Protein AF-A0A524F3Z8-F1 (afdb_monomer)

Radius of gyration: 13.51 Å; Cα contacts (8 Å, |Δi|>4): 185; chains: 1; bounding box: 31×30×32 Å

Secondary structure (DSSP, 8-state):
-PPEEEEEEEEEHHHHTTS-HHHHHHHHHHHHHHHHHHTTSS--HHHHHHHHHTT-EEEEEE-HHHHHHHTT-HHHHHHHHHHHHHHHH-----S--EEEEE-TTT-TTSS-EEEEEEE--

Nearest PDB structures (foldseek):
  1xty-assembly2_D  TM=4.668E-01  e=2.433E-01  Saccharolobus solfataricus P2
  2zv3-assembly4_G  TM=4.493E-01  e=2.956E-01  Methanocaldococcus jannaschii DSM 2661
  2zv3-assembly1_A  TM=4.998E-01  e=1.230E+00  Methanocaldococcus jannaschii DSM 2661
  4poo-assembly1_A  TM=2.602E-01  e=3.049E+00  Bacillus spizizenii str. W23

Sequence (121 aa):
MKEPIALILMMNKSEIGDKNILEAFQPYMVDAVKSLVEEGYIKTKDQFDKILDGGFVQAIRMEDADFKKLESDDDLVGATAMDVYKANYQLEPNEDVDILHYPKETAPWGFALFLAVMYSI

Solvent-accessible surface area (backbone atoms only — not comparable to full-atom values): 6846 Å² total; per-residue (Å²): 130,77,45,65,53,32,39,35,38,41,31,39,31,83,64,56,57,90,60,59,60,66,72,64,40,51,86,4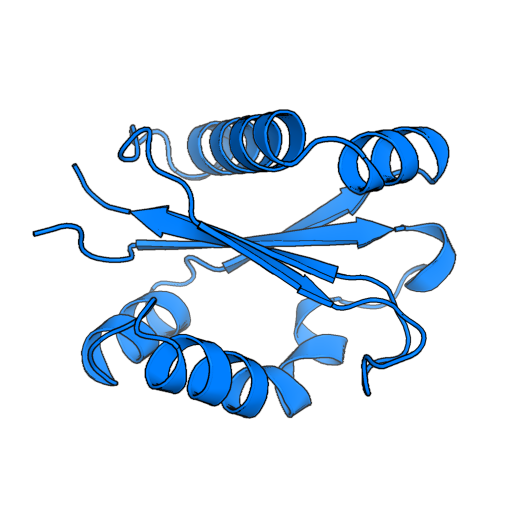7,47,68,57,58,46,49,50,37,35,77,74,57,78,39,88,47,69,68,52,50,49,48,25,62,77,66,62,32,64,46,78,48,74,30,56,61,78,59,40,60,54,41,79,78,30,66,68,57,44,43,53,52,41,50,52,55,46,38,74,75,66,78,54,81,61,33,89,68,56,50,76,44,82,37,54,38,93,77,30,94,78,61,39,42,37,40,42,32,41,37,20,42,110

pLDDT: mean 81.83, std 9.48, range [58.59, 93.81]

Structure (mmCIF, N/CA/C/O backbone):
data_AF-A0A524F3Z8-F1
#
_entry.id   AF-A0A524F3Z8-F1
#
loop_
_atom_site.group_PDB
_atom_site.id
_atom_site.type_symbol
_atom_site.label_atom_id
_atom_site.label_alt_id
_atom_site.label_comp_id
_atom_site.label_asym_id
_atom_site.label_entity_id
_atom_site.label_seq_id
_atom_site.pdbx_PDB_ins_code
_atom_site.Cartn_x
_atom_site.Cartn_y
_atom_site.Cartn_z
_atom_site.occupancy
_atom_site.B_iso_or_equiv
_atom_site.auth_seq_id
_atom_site.auth_comp_id
_atom_site.auth_asym_id
_atom_site.auth_atom_id
_atom_site.pdbx_PDB_model_num
ATOM 1 N N . MET A 1 1 ? -9.718 12.187 16.245 1.00 58.59 1 MET A N 1
ATOM 2 C CA . MET A 1 1 ? -9.068 10.856 16.255 1.00 58.59 1 MET A CA 1
ATOM 3 C C . MET A 1 1 ? -9.092 10.414 14.808 1.00 58.59 1 MET A C 1
ATOM 5 O O . MET A 1 1 ? -10.178 10.448 14.254 1.00 58.59 1 MET A O 1
ATOM 9 N N . LYS A 1 2 ? -7.940 10.132 14.194 1.00 69.25 2 LYS A N 1
ATOM 10 C CA . LYS A 1 2 ? -7.860 9.795 12.766 1.00 69.25 2 LYS A CA 1
ATOM 11 C C . LYS A 1 2 ? -8.586 8.469 12.515 1.00 69.25 2 LYS A C 1
ATOM 13 O O . LYS A 1 2 ? -8.265 7.484 13.181 1.00 69.25 2 LYS A O 1
ATOM 18 N N . GLU A 1 3 ? -9.584 8.454 11.636 1.00 76.19 3 GLU A N 1
ATOM 19 C CA . GLU A 1 3 ? -10.278 7.228 11.219 1.00 76.19 3 GLU A CA 1
ATOM 20 C C . GLU A 1 3 ? -9.684 6.790 9.876 1.00 76.19 3 GLU A C 1
ATOM 22 O O . GLU A 1 3 ? -9.604 7.624 8.976 1.00 76.19 3 GLU A O 1
ATOM 27 N N . PRO A 1 4 ? -9.202 5.545 9.723 1.00 79.69 4 PRO A N 1
ATOM 28 C CA . PRO A 1 4 ? -8.682 5.085 8.443 1.00 79.69 4 PRO A CA 1
ATOM 29 C C . PRO A 1 4 ? -9.844 4.965 7.446 1.00 79.69 4 PRO A C 1
ATOM 31 O O . PRO A 1 4 ? -10.894 4.410 7.772 1.00 79.69 4 PRO A O 1
ATOM 34 N N . ILE A 1 5 ? -9.667 5.521 6.249 1.00 81.44 5 ILE A N 1
ATOM 35 C CA . ILE A 1 5 ? -10.723 5.655 5.233 1.00 81.44 5 ILE A CA 1
ATOM 36 C C . ILE A 1 5 ? -10.420 4.915 3.935 1.00 81.44 5 ILE A C 1
ATOM 38 O O . ILE A 1 5 ? -11.354 4.578 3.217 1.00 81.44 5 ILE A O 1
ATOM 42 N N . ALA A 1 6 ? -9.148 4.662 3.615 1.00 85.81 6 ALA A N 1
ATOM 43 C CA . ALA A 1 6 ? -8.763 3.988 2.379 1.00 85.81 6 ALA A CA 1
ATOM 44 C C . ALA A 1 6 ? -7.405 3.301 2.488 1.00 85.81 6 ALA A C 1
ATOM 46 O O . ALA A 1 6 ? -6.567 3.683 3.306 1.00 85.81 6 ALA A O 1
ATOM 47 N N . LEU A 1 7 ? -7.189 2.325 1.606 1.00 87.62 7 LEU A N 1
ATOM 48 C CA . LEU A 1 7 ? -5.899 1.681 1.387 1.00 87.62 7 LEU A CA 1
ATOM 49 C C . LEU A 1 7 ? -5.448 1.930 -0.046 1.00 87.62 7 LEU A C 1
ATOM 51 O O . LEU A 1 7 ? -6.186 1.646 -0.992 1.00 87.62 7 LEU A O 1
ATOM 55 N N . ILE A 1 8 ? -4.222 2.415 -0.206 1.00 90.50 8 ILE A N 1
ATOM 56 C CA . ILE A 1 8 ? -3.576 2.540 -1.509 1.00 90.50 8 ILE A CA 1
ATOM 57 C C . ILE A 1 8 ? -2.440 1.525 -1.582 1.00 90.50 8 ILE A C 1
ATOM 59 O O . ILE A 1 8 ? -1.482 1.576 -0.817 1.00 90.50 8 ILE A O 1
ATOM 63 N N . LEU A 1 9 ? -2.574 0.587 -2.510 1.00 91.75 9 LEU A N 1
ATOM 64 C CA . LEU A 1 9 ? -1.633 -0.489 -2.768 1.00 91.75 9 LEU A CA 1
ATOM 65 C C . LEU A 1 9 ? -0.750 -0.095 -3.956 1.00 91.75 9 LEU A C 1
ATOM 67 O O . LEU A 1 9 ? -1.254 0.114 -5.062 1.00 91.75 9 LEU A O 1
ATOM 71 N N . MET A 1 10 ? 0.561 -0.022 -3.753 1.00 93.44 10 MET A N 1
ATOM 72 C CA . MET A 1 10 ? 1.540 0.328 -4.786 1.00 93.44 10 MET A CA 1
ATOM 73 C C . MET A 1 10 ? 2.503 -0.833 -4.993 1.00 93.44 10 MET A C 1
ATOM 75 O O . MET A 1 10 ? 3.061 -1.360 -4.033 1.00 93.44 10 MET A O 1
ATOM 79 N N . MET A 1 11 ? 2.696 -1.243 -6.245 1.00 92.88 11 MET A N 1
ATOM 80 C CA . MET A 1 11 ? 3.559 -2.379 -6.575 1.00 92.88 11 MET A CA 1
ATOM 81 C C . MET A 1 11 ? 4.262 -2.221 -7.911 1.00 92.88 11 MET A C 1
ATOM 83 O O . MET A 1 11 ? 3.818 -1.493 -8.807 1.00 92.88 11 MET A O 1
ATOM 87 N N . ASN A 1 12 ? 5.337 -2.985 -8.052 1.00 92.06 12 ASN A N 1
ATOM 88 C CA . ASN A 1 12 ? 6.099 -3.054 -9.276 1.00 92.06 12 ASN A CA 1
ATOM 89 C C . ASN A 1 12 ? 5.374 -3.901 -10.343 1.00 92.06 12 ASN A C 1
ATOM 91 O O . ASN A 1 12 ? 5.083 -5.087 -10.157 1.00 92.06 12 ASN A O 1
ATOM 95 N N . LYS A 1 13 ? 5.123 -3.289 -11.503 1.00 90.62 13 LYS A N 1
ATOM 96 C CA . LYS A 1 13 ? 4.488 -3.913 -12.664 1.00 90.62 13 LYS A CA 1
ATOM 97 C C . LYS A 1 13 ? 5.259 -5.121 -13.198 1.00 90.62 13 LYS A C 1
ATOM 99 O O . LYS A 1 13 ? 4.613 -6.087 -13.601 1.00 90.62 13 LYS A O 1
ATOM 104 N N . SER A 1 14 ? 6.594 -5.106 -13.207 1.00 90.88 14 SER A N 1
ATOM 105 C CA . SER A 1 14 ? 7.378 -6.241 -13.726 1.00 90.88 14 SER A CA 1
ATOM 106 C C . SER A 1 14 ? 7.253 -7.496 -12.862 1.00 90.88 14 SER A C 1
ATOM 108 O O . SER A 1 14 ? 7.400 -8.607 -13.369 1.00 90.88 14 SER A O 1
ATOM 110 N N . GLU A 1 15 ? 6.932 -7.338 -11.577 1.00 88.31 15 GLU A N 1
ATOM 111 C CA . GLU A 1 15 ? 6.780 -8.454 -10.646 1.00 88.31 15 GLU A CA 1
ATOM 112 C C . GLU A 1 15 ? 5.392 -9.091 -10.712 1.00 88.31 15 GLU A C 1
ATOM 114 O O . GLU A 1 15 ? 5.267 -10.317 -10.658 1.00 88.31 15 GLU A O 1
ATOM 119 N N . ILE A 1 16 ? 4.348 -8.270 -10.856 1.00 84.38 16 ILE A N 1
ATOM 120 C CA . ILE A 1 16 ? 2.958 -8.740 -10.901 1.00 84.38 16 ILE A CA 1
ATOM 121 C C . ILE A 1 16 ? 2.483 -9.102 -12.314 1.00 84.38 16 ILE A C 1
ATOM 123 O O . ILE A 1 16 ? 1.610 -9.962 -12.478 1.00 84.38 16 ILE A O 1
ATOM 127 N N . GLY A 1 17 ? 3.064 -8.478 -13.342 1.00 83.56 17 GLY A N 1
ATOM 128 C CA . GLY A 1 17 ? 2.654 -8.621 -14.735 1.00 83.56 17 GLY A CA 1
ATOM 129 C C . GLY A 1 17 ? 1.202 -8.189 -14.967 1.00 83.56 17 GLY A C 1
ATOM 130 O O . GLY A 1 17 ? 0.744 -7.152 -14.478 1.00 83.56 17 GLY A O 1
ATOM 131 N N . ASP A 1 18 ? 0.462 -9.016 -15.705 1.00 82.19 18 ASP A N 1
ATOM 132 C CA . ASP A 1 18 ? -0.940 -8.759 -16.062 1.00 82.19 18 ASP A CA 1
ATOM 133 C C . ASP A 1 18 ? -1.951 -9.283 -15.027 1.00 82.19 18 ASP A C 1
ATOM 135 O O . ASP A 1 18 ? -3.160 -9.207 -15.251 1.00 82.19 18 ASP A O 1
ATOM 139 N N . LYS A 1 19 ? -1.486 -9.820 -13.891 1.00 81.00 19 LYS A N 1
ATOM 140 C CA . LYS A 1 19 ? -2.371 -10.367 -12.853 1.00 81.00 19 LYS A CA 1
ATOM 141 C C . LYS A 1 19 ? -3.269 -9.280 -12.256 1.00 81.00 19 LYS A C 1
ATOM 143 O O . LYS A 1 19 ? -2.842 -8.141 -12.052 1.00 81.00 19 LYS A O 1
A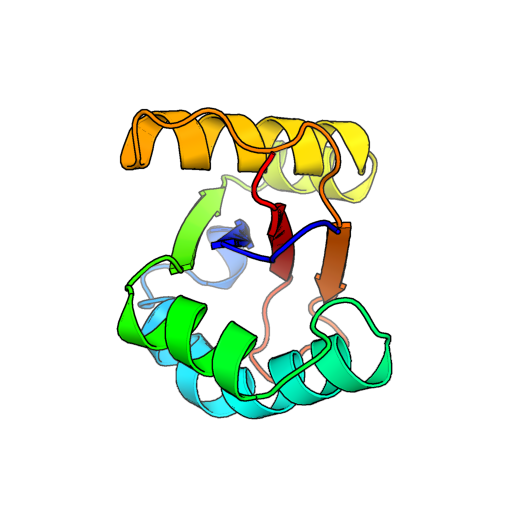TOM 148 N N . ASN A 1 20 ? -4.500 -9.660 -11.908 1.00 82.12 20 ASN A N 1
ATOM 149 C CA . ASN A 1 20 ? -5.363 -8.827 -11.080 1.00 82.12 20 ASN A CA 1
ATOM 150 C C . ASN A 1 20 ? -4.810 -8.807 -9.648 1.00 82.12 20 ASN A C 1
ATOM 152 O O . ASN A 1 20 ? -4.724 -9.838 -8.983 1.00 82.12 20 ASN A O 1
ATOM 156 N N . ILE A 1 21 ? -4.420 -7.619 -9.193 1.00 80.12 21 ILE A N 1
ATOM 157 C CA . ILE A 1 21 ? -3.778 -7.403 -7.896 1.00 80.12 21 ILE A CA 1
ATOM 158 C C . ILE A 1 21 ? -4.705 -7.778 -6.757 1.00 80.12 21 ILE A C 1
ATOM 160 O O . ILE A 1 21 ? -4.284 -8.454 -5.824 1.00 80.12 21 ILE A O 1
ATOM 164 N N . LEU A 1 22 ? -5.961 -7.339 -6.833 1.00 78.19 22 LEU A N 1
ATOM 165 C CA . LEU A 1 22 ? -6.915 -7.579 -5.764 1.00 78.19 22 LEU A CA 1
ATOM 166 C C . LEU A 1 22 ? -7.174 -9.074 -5.632 1.00 78.19 22 LEU A C 1
ATOM 168 O O . LEU A 1 22 ? -7.161 -9.570 -4.519 1.00 78.19 22 LEU A O 1
ATOM 172 N N . GLU A 1 23 ? -7.284 -9.811 -6.738 1.00 80.69 23 GLU A N 1
ATOM 173 C CA . GLU A 1 23 ? -7.410 -11.276 -6.711 1.00 80.69 23 GLU A CA 1
ATOM 174 C C . GLU A 1 23 ? -6.146 -11.968 -6.178 1.00 80.69 23 GLU A C 1
ATOM 176 O O . GLU A 1 23 ? -6.244 -12.917 -5.404 1.00 80.69 23 GLU A O 1
ATOM 181 N N . ALA A 1 24 ? -4.954 -11.495 -6.559 1.00 79.94 24 ALA A N 1
ATOM 182 C CA . ALA A 1 24 ? -3.687 -12.062 -6.092 1.00 79.94 24 ALA A CA 1
ATOM 183 C C . ALA A 1 24 ? -3.439 -11.797 -4.597 1.00 79.94 24 ALA A C 1
ATOM 185 O O . ALA A 1 24 ? -2.863 -12.635 -3.905 1.00 79.94 24 ALA A O 1
ATOM 186 N N . PHE A 1 25 ? -3.876 -10.639 -4.104 1.00 80.69 25 PHE A N 1
ATOM 187 C CA . PHE A 1 25 ? -3.695 -10.205 -2.724 1.00 80.69 25 PHE A CA 1
ATOM 188 C C . PHE A 1 25 ? -4.842 -10.641 -1.800 1.00 80.69 25 PHE A C 1
ATOM 190 O O . PHE A 1 25 ? -4.620 -10.821 -0.606 1.00 80.69 25 PHE A O 1
ATOM 197 N N . GLN A 1 26 ? -6.049 -10.872 -2.329 1.00 78.19 26 GLN A N 1
ATOM 198 C CA . GLN A 1 26 ? -7.249 -11.232 -1.561 1.00 78.19 26 GLN A CA 1
ATOM 199 C C . GLN A 1 26 ? -7.024 -12.358 -0.536 1.00 78.19 26 GLN A C 1
ATOM 201 O O . GLN A 1 26 ? -7.480 -12.192 0.597 1.00 78.19 26 GLN A O 1
ATOM 206 N N . PRO A 1 27 ? -6.311 -13.463 -0.846 1.00 82.56 27 PRO A N 1
ATOM 207 C CA . PRO A 1 27 ? -6.082 -14.529 0.131 1.00 82.56 27 PRO A CA 1
ATOM 208 C C . PRO A 1 27 ? -5.270 -14.081 1.354 1.00 82.56 27 PRO A C 1
ATOM 210 O O . PRO A 1 27 ? -5.388 -14.681 2.417 1.00 82.56 27 PRO A O 1
ATOM 213 N N . TYR A 1 28 ? -4.457 -13.033 1.202 1.00 80.00 28 TYR A N 1
ATOM 214 C CA . TYR A 1 28 ? -3.521 -12.524 2.207 1.00 80.00 28 TYR A CA 1
ATOM 215 C C . TYR A 1 28 ? -4.016 -11.251 2.893 1.00 80.00 28 TYR A C 1
ATOM 217 O O . TYR A 1 28 ? -3.482 -10.855 3.926 1.00 80.00 28 TYR A O 1
ATOM 225 N N . MET A 1 29 ? -5.052 -10.623 2.336 1.00 75.06 29 MET A N 1
ATOM 226 C CA . MET A 1 29 ? -5.608 -9.360 2.808 1.00 75.06 29 MET A CA 1
ATOM 227 C C . MET A 1 29 ? -6.001 -9.429 4.285 1.00 75.06 29 MET A C 1
ATOM 229 O O . MET A 1 29 ? -5.664 -8.534 5.047 1.00 75.06 29 MET A O 1
ATOM 233 N N . VAL A 1 30 ? -6.633 -10.525 4.715 1.00 70.50 30 VAL A N 1
ATOM 234 C CA . VAL A 1 30 ? -7.026 -10.726 6.119 1.00 70.50 30 VAL A CA 1
ATOM 235 C C . VAL A 1 30 ? -5.817 -10.744 7.060 1.00 70.50 30 VAL A C 1
ATOM 237 O O . VAL A 1 30 ? -5.905 -10.215 8.164 1.00 70.50 30 VAL A O 1
ATOM 240 N N . ASP A 1 31 ? -4.694 -11.333 6.651 1.00 73.81 31 ASP A N 1
ATOM 241 C CA . ASP A 1 31 ? -3.505 -11.434 7.502 1.00 73.81 31 ASP A CA 1
ATOM 242 C C . ASP A 1 31 ? -2.701 -10.131 7.517 1.00 73.81 31 ASP A C 1
ATOM 244 O O . ASP A 1 31 ? -2.329 -9.675 8.595 1.00 73.81 31 ASP A O 1
ATOM 248 N N . ALA A 1 32 ? -2.542 -9.466 6.367 1.00 71.88 32 ALA A N 1
ATOM 249 C CA . ALA A 1 32 ? -1.962 -8.120 6.302 1.00 71.88 32 ALA A CA 1
ATOM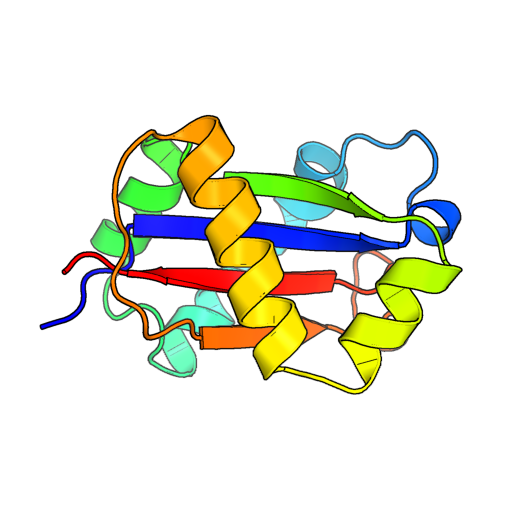 250 C C . ALA A 1 32 ? -2.730 -7.130 7.195 1.00 71.88 32 ALA A C 1
ATOM 252 O O . ALA A 1 32 ? -2.161 -6.247 7.831 1.00 71.88 32 ALA A O 1
ATOM 253 N N . VAL A 1 33 ? -4.041 -7.327 7.296 1.00 68.12 33 VAL A N 1
ATOM 254 C CA . VAL A 1 33 ? -4.926 -6.506 8.116 1.00 68.12 33 VAL A CA 1
ATOM 255 C C . VAL A 1 33 ? -4.819 -6.826 9.592 1.00 68.12 33 VAL A C 1
ATOM 257 O O . VAL A 1 33 ? -4.859 -5.911 10.408 1.00 68.12 33 VAL A O 1
ATOM 260 N N . LYS A 1 34 ? -4.661 -8.096 9.969 1.00 66.50 34 LYS A N 1
ATOM 261 C CA . LYS A 1 34 ? -4.340 -8.419 11.363 1.00 66.50 34 LYS A CA 1
ATOM 262 C C . LYS A 1 34 ? -3.049 -7.730 11.781 1.00 66.50 34 LYS A C 1
ATOM 264 O O . LYS A 1 34 ? -3.043 -7.142 12.852 1.00 66.50 34 LYS A O 1
ATOM 269 N N . SER A 1 35 ? -2.028 -7.709 10.921 1.00 70.94 35 SER A N 1
ATOM 270 C CA . SER A 1 35 ? -0.794 -6.959 11.187 1.00 70.94 35 SER A CA 1
ATOM 271 C C . SER A 1 35 ? -1.063 -5.460 11.356 1.00 70.94 35 SER A C 1
ATOM 273 O O . SER A 1 35 ? -0.649 -4.887 12.356 1.00 70.94 35 SER A O 1
ATOM 275 N N . LEU A 1 36 ? -1.862 -4.844 10.474 1.00 69.81 36 LEU A N 1
ATOM 276 C CA . LEU A 1 36 ? -2.295 -3.442 10.617 1.00 69.81 36 LEU A CA 1
ATOM 277 C C . LEU A 1 36 ? -3.012 -3.163 11.950 1.00 69.81 36 LEU A C 1
ATOM 279 O O . LEU A 1 36 ? -2.870 -2.081 12.522 1.00 69.81 36 LEU A O 1
ATOM 283 N N . VAL A 1 37 ? -3.804 -4.119 12.441 1.00 66.75 37 VAL A N 1
ATOM 284 C CA . VAL A 1 37 ? -4.525 -3.994 13.713 1.00 66.75 37 VAL A CA 1
ATOM 285 C C . VAL A 1 37 ? -3.605 -4.203 14.914 1.00 66.75 37 VAL A C 1
ATOM 287 O O . VAL A 1 37 ? -3.659 -3.430 15.871 1.00 66.75 37 VAL A O 1
ATOM 290 N N . GLU A 1 38 ? -2.751 -5.223 14.872 1.00 67.25 38 GLU A N 1
ATOM 291 C CA . GLU A 1 38 ? -1.781 -5.546 15.924 1.00 67.25 38 GLU A CA 1
ATOM 292 C C . GLU A 1 38 ? -0.745 -4.431 16.108 1.00 67.25 38 GLU A C 1
ATOM 294 O O . GLU A 1 38 ? -0.374 -4.114 17.238 1.00 67.25 38 GLU A O 1
ATOM 299 N N . GLU A 1 39 ? -0.343 -3.785 15.015 1.00 69.69 39 GLU A N 1
ATOM 300 C CA . GLU A 1 39 ? 0.577 -2.645 15.015 1.00 69.69 39 GLU A CA 1
ATOM 301 C C . GLU A 1 39 ? -0.128 -1.312 15.345 1.00 69.69 39 GLU A C 1
ATOM 303 O O . GLU A 1 39 ? 0.523 -0.293 15.573 1.00 69.69 39 GLU A O 1
ATOM 308 N N . GLY A 1 40 ? -1.462 -1.320 15.471 1.00 67.00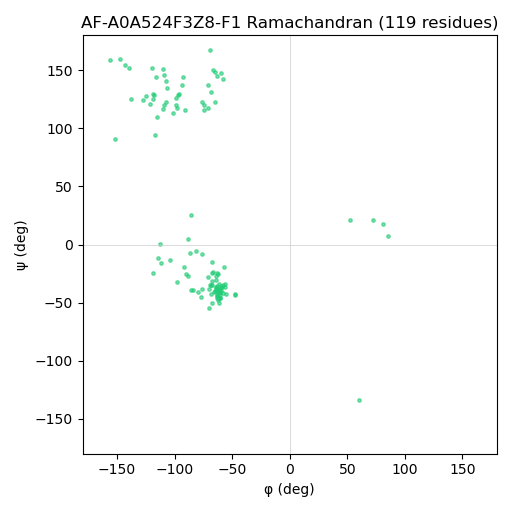 40 GLY A N 1
ATOM 309 C CA . GLY A 1 40 ? -2.255 -0.193 15.968 1.00 67.00 40 GLY A CA 1
ATOM 310 C C . GLY A 1 40 ? -2.636 0.859 14.923 1.00 67.00 40 GLY A C 1
ATOM 311 O O . GLY A 1 40 ? -3.225 1.881 15.297 1.00 67.00 40 GLY A O 1
ATOM 312 N N . TYR A 1 41 ? -2.357 0.601 13.643 1.00 70.62 41 TYR A N 1
ATOM 313 C CA . TYR A 1 41 ? -2.740 1.451 12.512 1.00 70.62 41 TYR A CA 1
ATOM 314 C C . TYR A 1 41 ? -4.257 1.429 12.268 1.00 70.62 41 TYR A C 1
ATOM 316 O O . TYR A 1 41 ? -4.867 2.455 11.970 1.00 70.62 41 TYR A O 1
ATOM 324 N N . ILE A 1 42 ? -4.906 0.280 12.493 1.00 68.56 42 ILE A N 1
ATOM 325 C CA . ILE A 1 42 ? -6.371 0.137 12.465 1.00 68.56 42 ILE A CA 1
ATOM 326 C C . ILE A 1 42 ? -6.843 -0.383 13.823 1.00 68.56 42 ILE A C 1
ATOM 328 O O . ILE A 1 42 ? -6.438 -1.447 14.269 1.00 68.56 42 ILE A O 1
ATOM 332 N N . LYS A 1 43 ? -7.712 0.348 14.526 1.00 67.19 43 LYS A N 1
ATOM 333 C CA . LYS A 1 43 ? -8.004 0.033 15.939 1.00 67.19 43 LYS A CA 1
ATOM 334 C C . LYS A 1 43 ? -9.185 -0.905 16.138 1.00 67.19 43 LYS A C 1
ATOM 336 O O . LYS A 1 43 ? -9.313 -1.490 17.212 1.00 67.19 43 LYS A O 1
ATOM 341 N N . THR A 1 44 ? -10.065 -1.039 15.147 1.00 65.69 44 THR A N 1
ATOM 342 C CA . THR A 1 44 ? -11.242 -1.909 15.246 1.00 65.69 44 THR A CA 1
ATOM 343 C C . THR A 1 44 ? -11.506 -2.671 13.952 1.00 65.69 44 THR A C 1
ATOM 345 O O . THR A 1 44 ? -11.220 -2.196 12.854 1.00 65.69 44 THR A O 1
ATOM 348 N N . LYS A 1 45 ? -12.117 -3.853 14.087 1.00 65.88 45 LYS A N 1
ATOM 349 C CA . LYS A 1 45 ? -12.615 -4.633 12.950 1.00 65.88 45 LYS A CA 1
ATOM 350 C C . LYS A 1 45 ? -13.647 -3.851 12.124 1.00 65.88 45 LYS A C 1
ATOM 352 O O . LYS A 1 45 ? -13.601 -3.913 10.909 1.00 65.88 45 LYS A O 1
ATOM 357 N N . ASP A 1 46 ? -14.503 -3.053 12.760 1.00 71.88 46 ASP A N 1
ATOM 358 C CA . ASP A 1 46 ? -15.504 -2.242 12.052 1.00 71.88 46 ASP A CA 1
ATOM 359 C C . ASP A 1 46 ? -14.873 -1.171 11.145 1.00 71.88 46 ASP A C 1
ATOM 361 O O . ASP A 1 46 ? -15.382 -0.903 10.061 1.00 71.88 46 ASP A O 1
ATOM 365 N N . GLN A 1 47 ? -13.762 -0.551 11.568 1.00 69.62 47 GLN A N 1
ATOM 366 C CA . GLN A 1 47 ? -13.007 0.385 10.722 1.00 69.62 47 GLN A CA 1
ATOM 367 C C . GLN A 1 47 ? -12.429 -0.326 9.502 1.00 69.62 47 GLN A C 1
ATOM 369 O O . GLN A 1 47 ? -12.444 0.211 8.399 1.00 69.62 47 GLN A O 1
ATOM 374 N N . PHE A 1 48 ? -11.962 -1.553 9.700 1.00 69.25 48 PHE A N 1
ATOM 375 C CA . PHE A 1 48 ? -11.469 -2.376 8.615 1.00 69.25 48 PHE A CA 1
ATOM 376 C C . PHE A 1 48 ? -12.578 -2.807 7.644 1.00 69.25 48 PHE A C 1
ATOM 378 O O . PHE A 1 48 ? -12.444 -2.610 6.437 1.00 69.25 48 PHE A O 1
ATOM 385 N N . ASP A 1 49 ? -13.684 -3.343 8.160 1.00 70.25 49 ASP A N 1
ATOM 386 C CA . ASP A 1 49 ? -14.810 -3.804 7.347 1.00 70.25 49 ASP A CA 1
ATOM 387 C C . ASP A 1 49 ? -15.379 -2.634 6.519 1.00 70.25 49 ASP A C 1
ATOM 389 O O . ASP A 1 49 ? -15.674 -2.808 5.344 1.00 70.25 49 ASP A O 1
ATOM 393 N N . LYS A 1 50 ? -15.404 -1.398 7.049 1.00 70.38 50 LYS A N 1
ATOM 394 C CA . LYS A 1 50 ? -15.761 -0.191 6.272 1.00 70.38 50 LYS A CA 1
ATOM 395 C C . LYS A 1 50 ? -14.830 0.093 5.090 1.00 70.38 50 LYS A C 1
ATOM 397 O O . LYS A 1 50 ? -15.302 0.541 4.048 1.00 70.38 50 LYS A O 1
ATOM 402 N N . ILE A 1 51 ? -13.526 -0.119 5.247 1.00 71.94 51 ILE A N 1
ATOM 403 C CA . ILE A 1 51 ? -12.542 0.101 4.178 1.00 71.94 51 ILE A CA 1
ATOM 404 C C . ILE A 1 51 ? -12.738 -0.932 3.063 1.00 71.94 51 ILE A C 1
ATOM 406 O O . ILE A 1 51 ? -12.710 -0.574 1.883 1.00 71.94 51 ILE A O 1
ATOM 410 N N . LEU A 1 52 ? -12.975 -2.196 3.433 1.00 68.69 52 LEU A N 1
ATOM 411 C CA . LEU A 1 52 ? -13.236 -3.273 2.479 1.00 68.69 52 LEU A CA 1
ATOM 412 C C . LEU A 1 52 ? -14.600 -3.143 1.797 1.00 68.69 52 LEU A C 1
ATOM 414 O O . LEU A 1 52 ? -14.672 -3.117 0.569 1.00 68.69 52 LEU A O 1
ATOM 418 N N . ASP A 1 53 ? -15.672 -3.045 2.581 1.00 62.88 53 ASP A N 1
ATOM 419 C CA . ASP A 1 53 ? -17.052 -3.020 2.090 1.00 62.88 53 ASP A CA 1
ATOM 420 C C . ASP A 1 53 ? -17.378 -1.698 1.383 1.00 62.88 53 ASP A C 1
ATOM 422 O O . ASP A 1 53 ? -18.213 -1.658 0.479 1.00 62.88 53 ASP A O 1
ATOM 426 N N . GLY A 1 54 ? -16.698 -0.612 1.763 1.00 59.28 54 GLY A N 1
ATOM 427 C CA . GLY A 1 54 ? -16.814 0.697 1.123 1.00 59.28 54 GLY A CA 1
ATOM 428 C C . GLY A 1 54 ? -16.090 0.806 -0.222 1.00 59.28 54 GLY A C 1
ATOM 429 O O . GLY A 1 54 ? -16.265 1.804 -0.917 1.00 59.28 54 GLY A O 1
ATOM 430 N N . GLY A 1 55 ? -15.298 -0.201 -0.613 1.00 58.84 55 GLY A N 1
ATOM 431 C CA . GLY A 1 55 ? -14.560 -0.198 -1.879 1.00 58.84 55 GLY A CA 1
ATOM 432 C C . GLY A 1 55 ? -13.371 0.765 -1.905 1.00 58.84 55 GLY A C 1
ATOM 433 O O . GLY A 1 55 ? -12.906 1.132 -2.982 1.00 58.84 55 GLY A O 1
ATOM 434 N N . PHE A 1 56 ? -12.851 1.166 -0.742 1.00 74.44 56 PHE A N 1
ATOM 435 C CA . PHE A 1 56 ? -11.794 2.173 -0.639 1.00 74.44 56 PHE A CA 1
ATOM 436 C C . PHE A 1 56 ? -10.376 1.598 -0.774 1.00 74.44 56 PHE A C 1
ATOM 438 O O . PHE A 1 56 ? -9.408 2.176 -0.283 1.00 74.44 56 PHE A O 1
ATOM 445 N N . VAL A 1 57 ? -10.236 0.460 -1.454 1.00 80.69 57 VAL A N 1
ATOM 446 C CA . VAL A 1 57 ? -8.938 -0.144 -1.768 1.00 80.69 57 VAL A CA 1
ATOM 447 C C . VAL A 1 57 ? -8.602 0.164 -3.221 1.00 80.69 57 VAL A C 1
ATOM 449 O O . VAL A 1 57 ? -9.262 -0.327 -4.134 1.00 80.69 57 VAL A O 1
ATOM 452 N N . GLN A 1 58 ? -7.569 0.974 -3.442 1.00 86.00 58 GLN A N 1
ATOM 453 C CA . GLN A 1 58 ? -7.040 1.255 -4.777 1.00 86.00 58 GLN A CA 1
ATOM 454 C C . GLN A 1 58 ? -5.702 0.563 -4.958 1.00 86.00 58 GLN A C 1
ATOM 456 O O . GLN A 1 58 ? -4.888 0.526 -4.042 1.00 86.00 58 GLN A O 1
ATOM 461 N N . ALA A 1 59 ? -5.469 0.028 -6.151 1.00 87.50 59 ALA A N 1
ATOM 462 C CA . ALA A 1 59 ? -4.231 -0.657 -6.472 1.00 87.50 59 ALA A CA 1
ATOM 463 C C . ALA A 1 59 ? -3.619 -0.083 -7.747 1.00 87.50 59 ALA A C 1
ATOM 465 O O . ALA A 1 59 ? -4.264 -0.061 -8.798 1.00 87.50 59 ALA A O 1
ATOM 466 N N . ILE A 1 60 ? -2.367 0.360 -7.660 1.00 90.00 60 ILE A N 1
ATOM 467 C CA . ILE A 1 60 ? -1.620 0.912 -8.788 1.00 90.00 60 ILE A CA 1
ATOM 468 C C . ILE A 1 60 ? -0.404 0.050 -9.117 1.00 90.00 60 ILE A C 1
ATOM 470 O O . ILE A 1 60 ? 0.265 -0.500 -8.242 1.00 90.00 60 ILE A O 1
ATOM 474 N N . ARG A 1 61 ? -0.116 -0.044 -10.416 1.00 90.31 61 ARG A N 1
ATOM 475 C CA . ARG A 1 61 ? 1.068 -0.713 -10.965 1.00 90.31 61 ARG A CA 1
ATOM 476 C C . ARG A 1 61 ? 2.013 0.347 -11.481 1.00 90.31 61 ARG A C 1
ATOM 478 O O . ARG A 1 61 ? 1.625 1.133 -12.343 1.00 90.31 61 ARG A O 1
ATOM 485 N N . MET A 1 62 ? 3.233 0.346 -10.972 1.00 92.12 62 MET A N 1
ATOM 486 C CA . MET A 1 62 ? 4.255 1.318 -11.333 1.00 92.12 62 MET A CA 1
ATOM 487 C C . MET A 1 62 ? 5.336 0.651 -12.170 1.00 92.12 62 MET A C 1
ATOM 489 O O . MET A 1 62 ? 5.648 -0.523 -11.974 1.00 92.12 62 MET A O 1
ATOM 493 N N . GLU A 1 63 ? 5.897 1.395 -13.116 1.00 93.62 63 GLU A N 1
ATOM 494 C CA . GLU A 1 63 ? 7.076 0.945 -13.852 1.00 93.62 63 GLU A CA 1
ATOM 495 C C . GLU A 1 63 ? 8.274 0.830 -12.893 1.00 93.62 63 GLU A C 1
ATOM 497 O O . GLU A 1 63 ? 8.389 1.605 -11.940 1.00 93.62 63 GLU A O 1
ATOM 502 N N . ASP A 1 64 ? 9.192 -0.106 -13.160 1.00 90.69 64 ASP A N 1
ATOM 503 C CA . ASP A 1 64 ? 10.346 -0.413 -12.295 1.00 90.69 64 ASP A CA 1
ATOM 504 C C . ASP A 1 64 ? 11.117 0.830 -11.840 1.00 90.69 64 ASP A C 1
ATOM 506 O O . ASP A 1 64 ? 11.549 0.927 -10.693 1.00 90.69 64 ASP A O 1
ATOM 510 N N . ALA A 1 65 ? 11.327 1.775 -12.760 1.00 91.94 65 ALA A N 1
ATOM 511 C CA . ALA A 1 65 ? 12.102 2.980 -12.499 1.00 91.94 65 ALA A CA 1
ATOM 512 C C . ALA A 1 65 ? 11.417 3.920 -11.499 1.00 91.94 65 ALA A C 1
ATOM 514 O O . ALA A 1 65 ? 12.111 4.619 -10.766 1.00 91.94 65 ALA A O 1
ATOM 515 N N . ASP A 1 66 ? 10.084 3.946 -11.472 1.00 92.44 66 ASP A N 1
ATOM 516 C CA . ASP A 1 66 ? 9.322 4.776 -10.542 1.00 92.44 66 ASP A CA 1
ATOM 517 C C . ASP A 1 66 ? 9.132 4.065 -9.206 1.00 92.44 66 ASP A C 1
ATOM 519 O O . ASP A 1 66 ? 9.321 4.685 -8.163 1.00 92.44 66 ASP A O 1
ATOM 523 N N . PHE A 1 67 ? 8.882 2.752 -9.224 1.00 92.88 67 PHE A N 1
ATOM 524 C CA . PHE A 1 67 ? 8.786 1.964 -7.996 1.00 92.88 67 PHE A CA 1
ATOM 525 C C . PHE A 1 67 ? 10.090 1.999 -7.183 1.00 92.88 67 PHE A C 1
ATOM 527 O O . PHE A 1 67 ? 10.059 2.191 -5.975 1.00 92.88 67 PHE A O 1
ATOM 534 N N . LYS 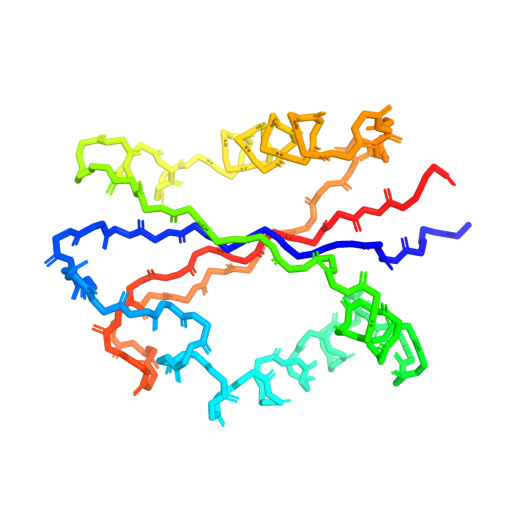A 1 68 ? 11.257 1.925 -7.836 1.00 91.75 68 LYS A N 1
ATOM 535 C CA . LYS A 1 68 ? 12.560 2.028 -7.152 1.00 91.75 68 LYS A CA 1
ATOM 536 C C . LYS A 1 68 ? 12.807 3.363 -6.454 1.00 91.75 68 LYS A C 1
ATOM 538 O O . LYS A 1 68 ? 13.605 3.416 -5.527 1.00 91.75 68 LYS A O 1
ATOM 543 N N . LYS A 1 69 ? 12.171 4.450 -6.901 1.00 93.06 69 LYS A N 1
ATOM 544 C CA . LYS A 1 69 ? 12.274 5.743 -6.204 1.00 93.06 69 LYS A CA 1
ATOM 545 C C . LYS A 1 69 ? 11.533 5.685 -4.870 1.00 93.06 69 LYS A C 1
ATOM 547 O O . LYS A 1 69 ? 12.038 6.211 -3.885 1.00 93.06 69 LYS A O 1
ATOM 552 N N . LEU A 1 70 ? 10.384 5.002 -4.853 1.00 92.38 70 LEU A N 1
ATOM 553 C CA . LEU A 1 70 ? 9.570 4.791 -3.656 1.00 92.38 70 LEU A CA 1
ATOM 554 C C . LEU A 1 70 ? 10.296 3.958 -2.595 1.00 92.38 70 LEU A C 1
ATOM 556 O O . LEU A 1 70 ? 10.192 4.260 -1.417 1.00 92.38 70 LEU A O 1
ATOM 560 N N . GLU A 1 71 ? 11.087 2.958 -3.000 1.00 88.81 71 GLU A N 1
ATOM 561 C CA . GLU A 1 71 ? 11.846 2.098 -2.071 1.00 88.81 71 GLU A CA 1
ATOM 562 C C . GLU A 1 71 ? 12.805 2.860 -1.142 1.00 88.81 71 GLU A C 1
ATOM 564 O O . GLU A 1 71 ? 13.225 2.317 -0.120 1.00 88.81 71 GLU A O 1
ATOM 569 N N . SER A 1 72 ? 13.170 4.094 -1.494 1.00 87.62 72 SER A N 1
ATOM 570 C CA . SER A 1 72 ? 14.107 4.925 -0.738 1.00 87.62 72 SER A CA 1
ATOM 571 C C . SER A 1 72 ? 13.487 6.163 -0.084 1.00 87.62 72 SER A C 1
ATOM 573 O O . SER A 1 72 ? 14.233 6.938 0.514 1.00 87.62 72 SER A O 1
ATOM 575 N N . ASP A 1 73 ? 12.178 6.389 -0.236 1.00 91.44 73 ASP A N 1
ATOM 576 C CA . ASP A 1 73 ? 11.546 7.672 0.092 1.00 91.44 73 ASP A CA 1
ATOM 577 C C . ASP A 1 73 ? 10.072 7.509 0.508 1.00 91.44 73 ASP A C 1
ATOM 579 O O . ASP A 1 73 ? 9.165 7.560 -0.326 1.00 91.44 73 ASP A O 1
ATOM 583 N N . ASP A 1 74 ? 9.841 7.328 1.812 1.00 88.25 74 ASP A N 1
ATOM 584 C CA . ASP A 1 74 ? 8.504 7.181 2.407 1.00 88.25 74 ASP A CA 1
ATOM 585 C C . ASP A 1 74 ? 7.630 8.431 2.187 1.00 88.25 74 ASP A C 1
ATOM 587 O O . ASP A 1 74 ? 6.426 8.307 1.953 1.00 88.25 74 ASP A O 1
ATOM 591 N N . ASP A 1 75 ? 8.217 9.633 2.171 1.00 90.88 75 ASP A N 1
ATOM 592 C CA . ASP A 1 75 ? 7.477 10.872 1.895 1.00 90.88 75 ASP A CA 1
ATOM 593 C C . ASP A 1 75 ? 6.904 10.843 0.469 1.00 90.88 75 ASP A C 1
ATOM 595 O O . ASP A 1 75 ? 5.747 11.212 0.231 1.00 90.88 75 ASP A O 1
ATOM 599 N N . LEU A 1 76 ? 7.686 10.340 -0.492 1.00 93.31 76 LEU A N 1
ATOM 600 C CA . LEU A 1 76 ? 7.234 10.144 -1.866 1.00 93.31 76 LEU A CA 1
ATOM 601 C C . LEU A 1 76 ? 6.155 9.056 -1.972 1.00 93.31 76 LEU A C 1
ATOM 603 O O . LEU A 1 76 ? 5.232 9.196 -2.783 1.00 93.31 76 LEU A O 1
ATOM 607 N N . VAL A 1 77 ? 6.223 7.998 -1.155 1.00 93.12 77 VAL A N 1
ATOM 608 C CA . VAL A 1 77 ? 5.155 6.986 -1.071 1.00 93.12 77 VAL A CA 1
ATOM 609 C C . VAL A 1 77 ? 3.852 7.621 -0.579 1.00 93.12 77 VAL A C 1
ATOM 611 O O . VAL A 1 77 ? 2.807 7.444 -1.212 1.00 93.12 77 VAL A O 1
ATOM 614 N N . GLY A 1 78 ? 3.912 8.419 0.490 1.00 92.00 78 GLY A N 1
ATOM 615 C CA . GLY A 1 78 ? 2.760 9.137 1.039 1.00 92.00 78 GLY A CA 1
ATOM 616 C C . GLY A 1 78 ? 2.152 10.124 0.039 1.00 92.00 78 GLY A C 1
ATOM 617 O O . GLY A 1 78 ? 0.939 10.114 -0.187 1.00 92.00 78 GLY A O 1
ATOM 618 N N . ALA A 1 79 ? 2.989 10.917 -0.637 1.00 92.62 79 ALA A N 1
ATOM 619 C CA . ALA A 1 79 ? 2.554 11.840 -1.686 1.00 92.62 79 ALA A CA 1
ATOM 620 C C . ALA A 1 79 ? 1.881 11.107 -2.859 1.00 92.62 79 ALA A C 1
ATOM 622 O O . ALA A 1 79 ? 0.808 11.506 -3.313 1.00 92.62 79 ALA A O 1
ATOM 623 N N . THR A 1 80 ? 2.456 9.984 -3.301 1.00 93.81 80 THR A N 1
ATOM 624 C CA . THR A 1 80 ? 1.883 9.161 -4.377 1.00 93.81 80 THR A CA 1
ATOM 625 C C . THR A 1 80 ? 0.519 8.593 -3.976 1.00 93.81 80 THR A C 1
ATOM 627 O O . THR A 1 80 ? -0.432 8.646 -4.758 1.00 93.81 80 THR A O 1
ATOM 630 N N . ALA A 1 81 ? 0.386 8.088 -2.746 1.00 92.75 81 ALA A N 1
ATOM 631 C CA . ALA A 1 81 ? -0.884 7.583 -2.227 1.00 92.75 81 ALA A CA 1
ATOM 632 C C . ALA A 1 81 ? -1.959 8.680 -2.166 1.00 92.75 81 ALA A C 1
ATOM 634 O O . ALA A 1 81 ? -3.108 8.458 -2.562 1.00 92.75 81 ALA A O 1
ATOM 635 N N . MET A 1 82 ? -1.569 9.880 -1.734 1.00 90.94 82 MET A N 1
ATOM 636 C CA . MET A 1 82 ? -2.425 11.062 -1.687 1.00 90.94 82 MET A CA 1
ATOM 637 C C . MET A 1 82 ? -2.947 11.451 -3.075 1.00 90.94 82 MET A C 1
ATOM 639 O O . MET A 1 82 ? -4.146 11.690 -3.239 1.00 90.94 82 MET A O 1
ATOM 643 N N . ASP A 1 83 ? -2.069 11.475 -4.079 1.00 90.75 83 ASP A N 1
ATOM 644 C CA . ASP A 1 83 ? -2.424 11.805 -5.462 1.00 90.75 83 ASP A CA 1
ATOM 645 C C . ASP A 1 83 ? -3.413 10.790 -6.046 1.00 90.75 83 ASP A C 1
ATOM 647 O O . ASP A 1 83 ? -4.430 11.170 -6.636 1.00 90.75 83 ASP A O 1
ATOM 651 N N . VAL A 1 84 ? -3.172 9.494 -5.819 1.00 90.06 84 VAL A N 1
ATOM 652 C CA . VAL A 1 84 ? -4.090 8.425 -6.243 1.00 90.06 84 VAL A CA 1
ATOM 653 C C . VAL A 1 84 ? -5.441 8.559 -5.554 1.00 90.06 84 VAL A C 1
ATOM 655 O O . VAL A 1 84 ? -6.478 8.448 -6.213 1.00 90.06 84 VAL A O 1
ATOM 658 N N . TYR A 1 85 ? -5.460 8.812 -4.246 1.00 88.62 85 TYR A N 1
ATOM 659 C CA . TYR A 1 85 ? -6.707 8.981 -3.511 1.00 88.62 85 TYR A CA 1
ATOM 660 C C . TYR A 1 85 ? -7.514 10.173 -4.047 1.00 88.62 85 TYR A C 1
ATOM 662 O O . TYR A 1 85 ? -8.688 10.021 -4.394 1.00 88.62 85 TYR A O 1
ATOM 670 N N . LYS A 1 86 ? -6.883 11.347 -4.184 1.00 87.06 86 LYS A N 1
ATOM 671 C CA . LYS A 1 86 ? -7.536 12.571 -4.678 1.00 87.06 86 LYS A CA 1
ATOM 672 C C . LYS A 1 86 ? -8.103 12.386 -6.085 1.00 87.06 86 LYS A C 1
ATOM 674 O O . LYS A 1 86 ? -9.222 12.826 -6.348 1.00 87.06 86 LYS A O 1
ATO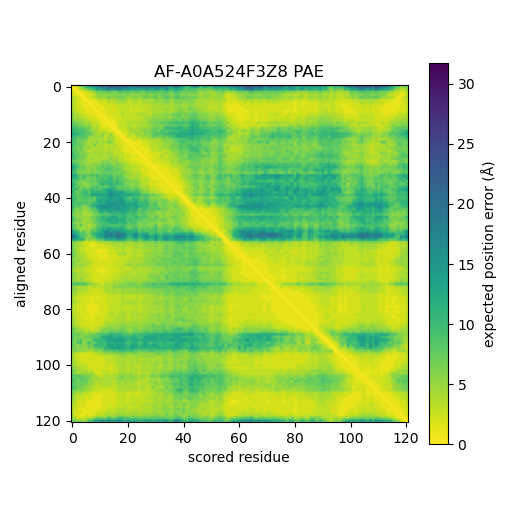M 679 N N . ALA A 1 87 ? -7.376 11.685 -6.958 1.00 87.12 87 ALA A N 1
ATOM 680 C CA . ALA A 1 87 ? -7.820 11.392 -8.319 1.00 87.12 87 ALA A CA 1
ATOM 681 C C . ALA A 1 87 ? -9.077 10.504 -8.377 1.00 87.12 87 ALA A C 1
ATOM 683 O O . ALA A 1 87 ? -9.868 10.638 -9.310 1.00 87.12 87 ALA A O 1
ATOM 684 N N . ASN A 1 88 ? -9.277 9.619 -7.394 1.00 83.69 88 ASN A N 1
ATOM 685 C CA . ASN A 1 88 ? -10.382 8.655 -7.396 1.00 83.69 88 ASN A CA 1
ATOM 686 C C . ASN A 1 88 ? -11.590 9.093 -6.557 1.00 83.69 88 ASN A C 1
ATOM 688 O O . ASN A 1 88 ? -12.721 8.778 -6.921 1.00 83.69 88 ASN A O 1
ATOM 692 N N . TYR A 1 89 ? -11.374 9.825 -5.461 1.00 77.81 89 TYR A N 1
ATOM 693 C CA . TYR A 1 89 ? -12.432 10.105 -4.483 1.00 77.81 89 TYR A CA 1
ATOM 694 C C . TYR A 1 89 ? -12.827 11.579 -4.374 1.00 77.81 89 TYR A C 1
ATOM 696 O O . TYR A 1 89 ? -13.850 11.863 -3.762 1.00 77.81 89 TYR A O 1
ATOM 704 N N . GLN A 1 90 ? -12.073 12.519 -4.966 1.00 70.94 90 GLN A N 1
ATOM 705 C CA . GLN A 1 90 ? -12.340 13.973 -4.903 1.00 70.94 90 GLN A CA 1
ATOM 706 C C . GLN A 1 90 ? -12.515 14.534 -3.474 1.00 70.94 90 GLN A C 1
ATOM 708 O O . GLN A 1 90 ? -13.102 15.597 -3.279 1.00 70.94 90 GLN A O 1
ATOM 713 N N . LEU A 1 91 ? -12.006 13.819 -2.471 1.00 71.75 91 LEU A N 1
ATOM 714 C CA . LEU A 1 91 ? -11.990 14.212 -1.066 1.00 71.75 91 LEU A CA 1
ATOM 715 C C . LEU A 1 91 ? -10.548 14.524 -0.660 1.00 71.75 91 LEU A C 1
ATOM 717 O O . LEU A 1 91 ? -9.612 13.941 -1.209 1.00 71.75 91 LEU A O 1
ATOM 721 N N . GLU A 1 92 ? -10.367 15.413 0.313 1.00 71.50 92 GLU A N 1
ATOM 722 C CA . GLU A 1 92 ? -9.062 15.671 0.927 1.00 71.50 92 GLU A CA 1
ATOM 723 C C . GLU A 1 92 ? -8.879 14.748 2.143 1.00 71.50 92 GLU A C 1
ATOM 725 O O . GLU A 1 92 ? -9.655 14.846 3.098 1.00 71.50 92 GLU A O 1
ATOM 730 N N . PRO A 1 93 ? -7.902 13.822 2.120 1.00 73.12 93 PRO A N 1
ATOM 731 C CA . PRO A 1 93 ? -7.504 13.078 3.311 1.00 73.12 93 PRO A CA 1
ATOM 732 C C . PRO A 1 93 ? -6.795 13.983 4.313 1.00 73.12 93 PRO A C 1
ATOM 734 O O . PRO A 1 93 ? -6.336 15.076 3.982 1.00 73.12 93 PRO A O 1
ATOM 737 N N . ASN A 1 94 ? -6.625 13.465 5.524 1.00 79.25 94 ASN A N 1
ATOM 738 C CA . ASN A 1 94 ? -5.593 13.940 6.434 1.00 79.25 94 ASN A CA 1
ATOM 739 C C . ASN A 1 94 ? -4.204 13.807 5.778 1.00 79.25 94 ASN A C 1
ATOM 741 O O . ASN A 1 94 ? -3.958 12.826 5.082 1.00 79.25 94 ASN A O 1
ATOM 745 N N . GLU A 1 95 ? -3.307 14.767 6.009 1.00 78.44 95 GLU A N 1
ATOM 746 C CA . GLU A 1 95 ? -1.941 14.756 5.457 1.00 78.44 95 GLU A CA 1
ATOM 747 C C . GLU A 1 95 ? -1.078 13.621 6.019 1.00 78.44 95 GLU A C 1
ATOM 749 O O . GLU A 1 95 ? -0.126 13.190 5.372 1.00 78.44 95 GLU A O 1
ATOM 754 N N . ASP A 1 96 ? -1.424 13.118 7.201 1.00 82.19 96 ASP A N 1
ATOM 755 C CA . ASP A 1 96 ? -0.728 12.003 7.818 1.00 82.19 96 ASP A CA 1
ATOM 756 C C . ASP A 1 96 ? -1.102 10.690 7.115 1.00 82.19 96 ASP A C 1
ATOM 758 O O . ASP A 1 96 ? -2.257 10.263 7.167 1.00 82.19 96 ASP A O 1
ATOM 762 N N . VAL A 1 97 ? -0.120 10.046 6.479 1.00 85.56 97 VAL A N 1
ATOM 763 C CA . VAL A 1 97 ? -0.247 8.751 5.793 1.00 85.56 97 VAL A CA 1
ATOM 764 C C . VAL A 1 97 ? 0.683 7.752 6.471 1.00 85.56 97 VAL A C 1
ATOM 766 O O . VAL A 1 97 ? 1.880 8.004 6.578 1.00 85.56 97 VAL A O 1
ATOM 769 N N . ASP A 1 98 ? 0.142 6.614 6.903 1.00 87.56 98 ASP A N 1
ATOM 770 C CA . ASP A 1 98 ? 0.965 5.512 7.410 1.00 87.56 98 ASP A CA 1
ATOM 771 C C . ASP A 1 98 ? 1.269 4.537 6.277 1.00 87.56 98 ASP A C 1
ATOM 773 O O . ASP A 1 98 ? 0.386 4.210 5.481 1.00 87.56 98 ASP A O 1
ATOM 777 N N . ILE A 1 99 ? 2.510 4.064 6.203 1.00 88.25 99 ILE A N 1
ATOM 778 C CA . ILE A 1 99 ? 2.985 3.232 5.099 1.00 88.25 99 ILE A CA 1
ATOM 779 C C . ILE A 1 99 ? 3.557 1.933 5.659 1.00 88.25 99 ILE A C 1
ATOM 781 O O . ILE A 1 99 ? 4.428 1.936 6.527 1.00 88.25 99 ILE A O 1
ATOM 785 N N . LEU A 1 100 ? 3.081 0.811 5.126 1.00 87.25 100 LEU A N 1
ATOM 786 C CA . LEU A 1 100 ? 3.621 -0.514 5.385 1.00 87.25 100 LEU A CA 1
ATOM 787 C C . LEU A 1 100 ? 4.386 -1.035 4.178 1.00 87.25 100 LEU A C 1
ATOM 789 O O . LEU A 1 100 ? 3.916 -0.969 3.040 1.00 87.25 100 LEU A O 1
ATOM 793 N N . HIS A 1 101 ? 5.563 -1.588 4.455 1.00 89.06 101 HIS A N 1
ATOM 794 C CA . HIS A 1 101 ? 6.494 -2.081 3.453 1.00 89.06 101 HIS A CA 1
ATOM 795 C C . HIS A 1 101 ? 6.519 -3.602 3.514 1.00 89.06 101 HIS A C 1
ATOM 797 O O . HIS A 1 101 ? 6.905 -4.191 4.525 1.00 89.06 101 HIS A O 1
ATOM 803 N N . TYR A 1 102 ? 6.156 -4.239 2.408 1.00 87.62 102 TYR A N 1
ATOM 804 C CA . TYR A 1 102 ? 6.248 -5.682 2.247 1.00 87.62 102 TYR A CA 1
ATOM 805 C C . TYR A 1 102 ? 7.233 -6.004 1.120 1.00 87.62 102 TYR A C 1
ATOM 807 O O . TYR A 1 102 ? 6.844 -6.015 -0.051 1.00 87.62 102 TYR A O 1
ATOM 815 N N . PRO A 1 103 ? 8.511 -6.256 1.448 1.00 89.25 103 PRO A N 1
ATOM 816 C CA . PRO A 1 103 ? 9.503 -6.695 0.476 1.00 89.25 103 PRO A CA 1
ATOM 817 C C . PRO A 1 103 ? 9.099 -8.018 -0.174 1.00 89.25 103 PRO A C 1
ATOM 819 O O . PRO A 1 103 ? 8.510 -8.894 0.465 1.00 89.25 103 PRO A O 1
ATOM 822 N N . LYS A 1 104 ? 9.468 -8.206 -1.440 1.00 88.31 104 LYS A N 1
ATOM 823 C CA . LYS A 1 104 ? 9.149 -9.426 -2.191 1.00 88.31 104 LYS A CA 1
ATOM 824 C C . LYS A 1 104 ? 9.695 -10.693 -1.533 1.00 88.31 104 LYS A C 1
ATOM 826 O O . LYS A 1 104 ? 9.070 -11.746 -1.615 1.00 88.31 104 LYS A O 1
ATOM 831 N N . GLU A 1 105 ? 10.863 -10.602 -0.906 1.00 88.69 105 GLU A N 1
ATOM 832 C CA . GLU A 1 105 ? 11.577 -11.722 -0.290 1.00 88.69 105 GLU A CA 1
ATOM 833 C C . GLU A 1 105 ? 10.809 -12.332 0.885 1.00 88.69 105 GLU A C 1
ATOM 835 O O . GLU A 1 105 ? 10.983 -13.512 1.190 1.00 88.69 105 GLU A O 1
ATOM 840 N N . THR A 1 106 ? 9.973 -11.532 1.548 1.00 84.19 106 THR A N 1
ATOM 841 C CA . THR A 1 106 ? 9.199 -11.931 2.728 1.00 84.19 106 THR A CA 1
ATOM 842 C C . THR A 1 106 ? 7.699 -12.002 2.451 1.00 84.19 106 THR A C 1
ATOM 844 O O . THR A 1 106 ? 6.967 -12.635 3.213 1.00 84.19 106 THR A O 1
ATOM 847 N N . ALA A 1 107 ? 7.236 -11.405 1.352 1.00 84.69 107 ALA A N 1
ATOM 848 C CA . ALA A 1 107 ? 5.840 -11.376 0.959 1.00 84.69 107 ALA A CA 1
ATOM 849 C C . ALA A 1 107 ? 5.354 -12.731 0.394 1.00 84.69 107 ALA A C 1
ATOM 851 O O . ALA A 1 107 ? 5.818 -13.170 -0.664 1.00 84.69 107 ALA A O 1
ATOM 852 N N . PRO A 1 108 ? 4.345 -13.381 1.007 1.00 80.38 108 PRO A N 1
ATOM 853 C CA . PRO A 1 108 ? 3.847 -14.684 0.557 1.00 80.38 108 PRO A CA 1
ATOM 854 C C . PRO A 1 108 ? 3.130 -14.646 -0.806 1.00 80.38 108 PRO A C 1
ATOM 856 O O . PRO A 1 108 ? 2.936 -15.694 -1.421 1.00 80.38 108 PRO A O 1
ATOM 859 N N . TRP A 1 109 ? 2.759 -13.459 -1.297 1.00 84.25 109 TRP A N 1
ATOM 860 C CA . TRP A 1 109 ? 2.174 -13.240 -2.627 1.00 84.25 109 TRP A CA 1
ATOM 861 C C . TRP A 1 109 ? 3.218 -13.051 -3.745 1.00 84.25 109 TRP A C 1
ATOM 863 O O . TRP A 1 109 ? 2.860 -13.034 -4.925 1.00 84.25 109 TRP A O 1
ATOM 873 N N . GLY A 1 110 ? 4.510 -12.955 -3.404 1.00 86.44 110 GLY A N 1
ATOM 874 C CA . GLY A 1 110 ? 5.619 -13.030 -4.361 1.00 86.44 110 GLY A CA 1
ATOM 875 C C . GLY A 1 110 ? 5.946 -11.747 -5.136 1.00 86.44 110 GLY A C 1
ATOM 876 O O . GLY A 1 110 ? 6.630 -11.830 -6.159 1.00 86.44 110 GLY A O 1
ATOM 877 N N . PHE A 1 111 ? 5.487 -10.583 -4.672 1.00 89.06 111 PHE A N 1
ATOM 878 C CA . PHE A 1 111 ? 5.846 -9.263 -5.208 1.00 89.06 111 PHE A CA 1
ATOM 879 C C . PHE A 1 111 ? 5.965 -8.230 -4.080 1.00 89.06 111 PHE A C 1
ATOM 881 O O . PHE A 1 111 ? 5.342 -8.386 -3.029 1.00 89.06 111 PHE A O 1
ATOM 888 N N . ALA A 1 112 ? 6.758 -7.185 -4.293 1.00 91.44 112 ALA A N 1
ATOM 889 C CA . ALA A 1 112 ? 6.891 -6.076 -3.362 1.00 91.44 112 ALA A CA 1
ATOM 890 C C . ALA A 1 112 ? 5.616 -5.219 -3.349 1.00 91.44 112 ALA A C 1
ATOM 892 O O . ALA A 1 112 ? 5.036 -4.925 -4.400 1.00 91.44 112 ALA A O 1
ATOM 893 N N . LEU A 1 113 ? 5.184 -4.816 -2.155 1.00 90.62 113 LEU A N 1
ATOM 894 C CA . LEU A 1 113 ? 3.966 -4.041 -1.94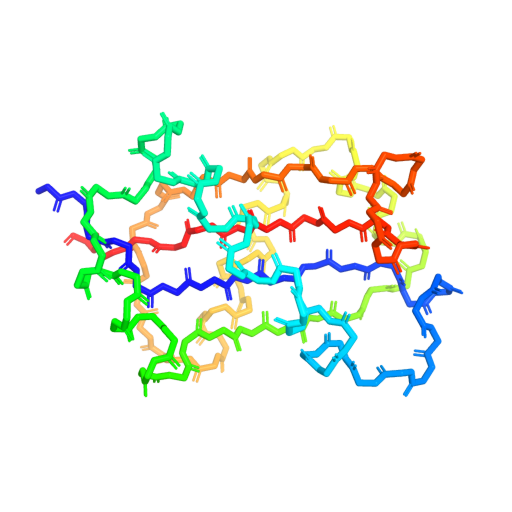0 1.00 90.62 113 LEU A CA 1
ATOM 895 C C . LEU A 1 113 ? 4.217 -2.937 -0.911 1.00 90.62 113 LEU A C 1
ATOM 897 O O . LEU A 1 113 ? 4.607 -3.227 0.219 1.00 90.62 113 LEU A O 1
ATOM 901 N N . PHE A 1 114 ? 3.917 -1.694 -1.282 1.00 92.31 114 PHE A N 1
ATOM 902 C CA . PHE A 1 114 ? 3.665 -0.629 -0.314 1.00 92.31 114 PHE A CA 1
ATOM 903 C C . PHE A 1 114 ? 2.163 -0.508 -0.096 1.00 92.31 114 PHE A C 1
ATOM 905 O O . PHE A 1 114 ? 1.393 -0.421 -1.057 1.00 92.31 114 PHE A O 1
ATOM 912 N N . LEU A 1 115 ? 1.749 -0.516 1.164 1.00 89.50 115 LEU A N 1
ATOM 913 C CA . LEU A 1 115 ? 0.366 -0.323 1.571 1.00 89.50 115 LEU A CA 1
ATOM 914 C C . LEU A 1 115 ? 0.296 0.978 2.362 1.00 89.50 115 LEU A C 1
ATOM 916 O O . LEU A 1 115 ? 0.799 1.052 3.478 1.00 89.50 115 LEU A O 1
ATOM 920 N N . ALA A 1 116 ? -0.321 1.994 1.769 1.00 90.56 116 ALA A N 1
ATOM 921 C CA . ALA A 1 116 ? -0.556 3.277 2.411 1.00 90.56 116 ALA A CA 1
ATOM 922 C C . ALA A 1 116 ? -1.973 3.329 2.992 1.00 90.56 116 ALA A C 1
ATOM 924 O O . ALA A 1 116 ? -2.951 3.041 2.295 1.00 90.56 116 ALA A O 1
ATOM 925 N N . VAL A 1 117 ? -2.078 3.704 4.264 1.00 87.44 117 VAL A N 1
ATOM 926 C CA . VAL A 1 117 ? -3.334 3.903 4.986 1.00 87.44 117 VAL A CA 1
ATOM 927 C C . VAL A 1 117 ? -3.665 5.390 4.974 1.00 87.44 117 VAL A C 1
ATOM 929 O O . VAL A 1 117 ? -2.925 6.210 5.516 1.00 87.44 117 VAL A O 1
ATOM 932 N N . MET A 1 118 ? -4.793 5.734 4.357 1.00 87.38 118 MET A N 1
ATOM 933 C CA 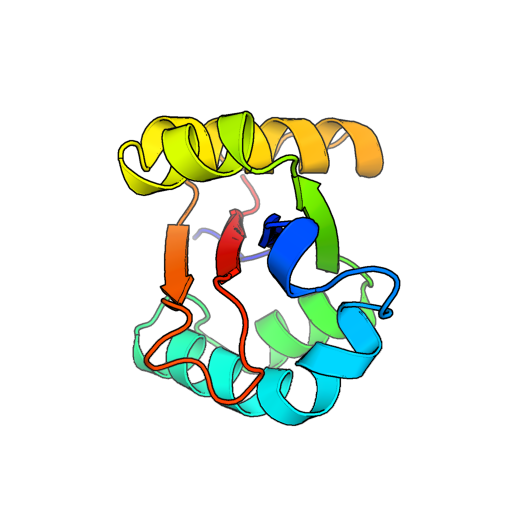. MET A 1 118 ? -5.303 7.104 4.319 1.00 87.38 118 MET A CA 1
ATOM 934 C C . MET A 1 118 ? -6.267 7.324 5.479 1.00 87.38 118 MET A C 1
ATOM 936 O O . MET A 1 118 ? -7.064 6.434 5.789 1.00 87.38 118 MET A O 1
ATOM 940 N N . TYR A 1 119 ? -6.271 8.523 6.060 1.00 84.06 119 TYR A N 1
ATOM 941 C CA . TYR A 1 119 ? -7.133 8.863 7.193 1.00 84.06 119 TYR A CA 1
ATOM 942 C C . TYR A 1 119 ? -8.086 10.019 6.889 1.00 84.06 119 TYR A C 1
ATOM 944 O O . TYR A 1 119 ? -7.787 10.904 6.087 1.00 84.06 119 TYR A O 1
ATOM 952 N N . SER A 1 120 ? -9.238 10.031 7.561 1.00 78.81 120 SER A N 1
ATOM 953 C CA . SER A 1 120 ? -10.117 11.196 7.599 1.00 78.81 120 SER A CA 1
ATOM 954 C C . SER A 1 120 ? -9.448 12.347 8.346 1.00 78.81 120 SER A C 1
ATOM 956 O O 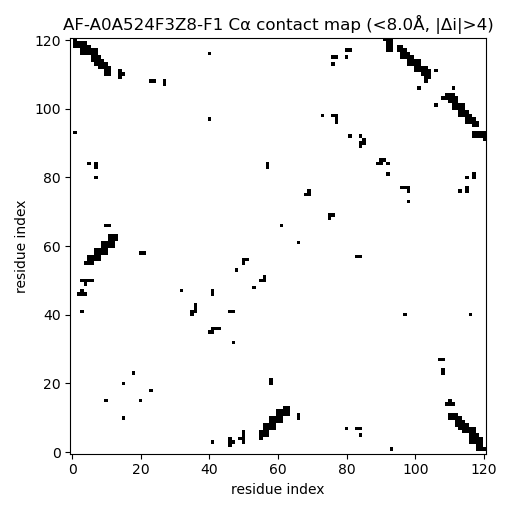. SER A 1 120 ? -8.676 12.126 9.288 1.00 78.81 120 SER A O 1
ATOM 958 N N . ILE A 1 121 ? -9.795 13.572 7.946 1.00 70.75 121 ILE A N 1
ATOM 959 C CA . ILE A 1 121 ? -9.495 14.801 8.697 1.00 70.75 121 ILE A CA 1
ATOM 960 C C . ILE A 1 121 ? -10.016 14.680 10.139 1.00 70.75 121 ILE A C 1
ATOM 962 O O . ILE A 1 121 ? -11.111 14.097 10.334 1.00 70.75 121 ILE A O 1
#

Foldseek 3Di:
DWQFAAKEKEFECVFQPPDDPCVLCVVVVVVVVVVCCVVPVHPDPVSVVNHVVVVRYHYDYDHPVVVVVCVVDVLVVLVVSQVVNCVPPVDHFDSDKDWDWDPLVRDPSRTTIIMITTTHD

Mean predicted aligned error: 5.72 Å